Protein AF-A0A2V9PN54-F1 (afdb_monomer)

Structure (mmCIF, N/CA/C/O backbone):
data_AF-A0A2V9PN54-F1
#
_entry.id   AF-A0A2V9PN54-F1
#
loop_
_atom_site.group_PDB
_atom_site.id
_atom_site.type_symbol
_atom_site.label_atom_id
_atom_site.label_alt_id
_atom_site.label_comp_id
_atom_site.label_asym_id
_atom_site.label_entity_id
_atom_site.label_seq_id
_atom_site.pdbx_PDB_ins_code
_atom_site.Cartn_x
_atom_site.Cartn_y
_atom_site.Cartn_z
_atom_site.occupancy
_atom_site.B_iso_or_equiv
_atom_site.auth_seq_id
_atom_site.auth_comp_id
_atom_site.auth_asym_id
_atom_site.auth_atom_id
_atom_site.pdbx_PDB_model_num
ATOM 1 N N . MET A 1 1 ? 3.071 -21.929 -2.425 1.00 43.84 1 MET A N 1
ATOM 2 C CA . MET A 1 1 ? 3.058 -20.735 -3.298 1.00 43.84 1 MET A CA 1
ATOM 3 C C . MET A 1 1 ? 2.164 -19.712 -2.621 1.00 43.84 1 MET A C 1
ATOM 5 O O . MET A 1 1 ? 1.009 -20.038 -2.383 1.00 43.84 1 MET A O 1
ATOM 9 N N . ALA A 1 2 ? 2.697 -18.571 -2.175 1.00 56.44 2 ALA A N 1
ATOM 10 C CA . ALA A 1 2 ? 1.867 -17.542 -1.547 1.00 56.44 2 ALA A CA 1
ATOM 11 C C . ALA A 1 2 ? 0.874 -17.010 -2.589 1.00 56.44 2 ALA A C 1
ATOM 13 O O . ALA A 1 2 ? 1.281 -16.698 -3.708 1.00 56.44 2 ALA A O 1
ATOM 14 N N . ALA A 1 3 ? -0.415 -16.968 -2.248 1.00 66.06 3 ALA A N 1
ATOM 15 C CA . ALA A 1 3 ? -1.425 -16.405 -3.129 1.00 66.06 3 ALA A CA 1
ATOM 16 C C . ALA A 1 3 ? -1.090 -14.927 -3.370 1.00 66.06 3 ALA A C 1
ATOM 18 O O . ALA A 1 3 ? -0.998 -14.147 -2.421 1.00 66.06 3 ALA A O 1
ATOM 19 N N . LEU A 1 4 ? -0.871 -14.561 -4.634 1.00 72.25 4 LEU A N 1
ATOM 20 C CA . LEU A 1 4 ? -0.817 -13.167 -5.058 1.00 72.25 4 LEU A CA 1
ATOM 21 C C . LEU A 1 4 ? -2.152 -12.546 -4.621 1.00 72.25 4 LEU A C 1
ATOM 23 O O . LEU A 1 4 ? -3.204 -13.101 -4.933 1.00 72.25 4 LEU A O 1
ATOM 27 N N . GLY A 1 5 ? -2.114 -11.502 -3.793 1.00 82.88 5 GLY A N 1
ATOM 28 C CA . GLY A 1 5 ? -3.322 -10.930 -3.192 1.00 82.88 5 GLY A CA 1
ATOM 29 C C . GLY A 1 5 ? -4.395 -10.542 -4.222 1.00 82.88 5 GLY A C 1
ATOM 30 O O . GLY A 1 5 ? -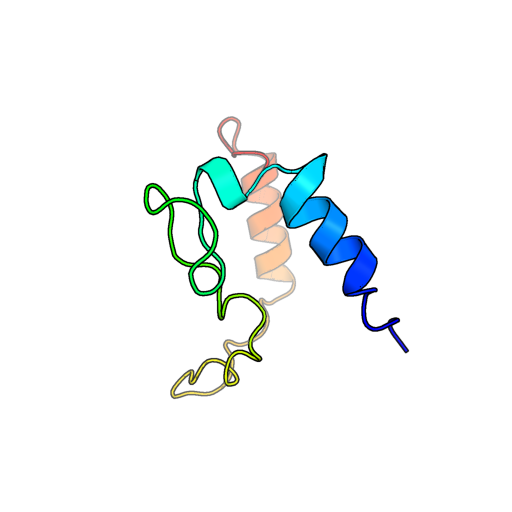4.115 -10.369 -5.404 1.00 82.88 5 GLY A O 1
ATOM 31 N N . ASP A 1 6 ? -5.635 -10.383 -3.759 1.00 91.88 6 ASP A N 1
ATOM 32 C CA . ASP A 1 6 ? -6.772 -9.971 -4.592 1.00 91.88 6 ASP A CA 1
ATOM 33 C C . ASP A 1 6 ? -6.787 -8.442 -4.773 1.00 91.88 6 ASP A C 1
ATOM 35 O O . ASP A 1 6 ? -7.020 -7.690 -3.819 1.00 91.88 6 ASP A O 1
ATOM 39 N N . ALA A 1 7 ? -6.540 -7.986 -6.004 1.00 90.88 7 ALA A N 1
ATOM 40 C CA . ALA A 1 7 ? -6.489 -6.567 -6.348 1.00 90.88 7 ALA A CA 1
ATOM 41 C C . ALA A 1 7 ? -7.840 -5.854 -6.162 1.00 90.88 7 ALA A C 1
ATOM 43 O O . ALA A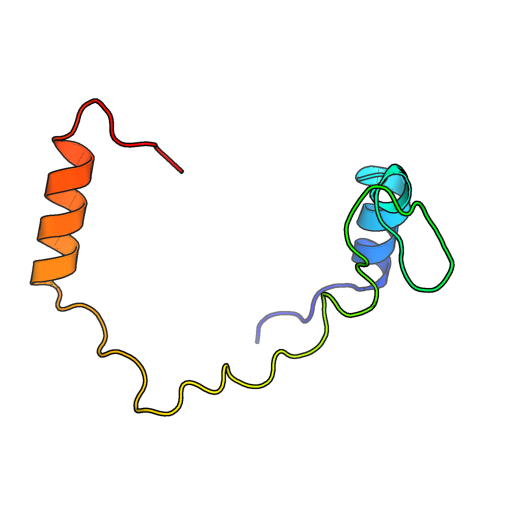 1 7 ? -7.869 -4.729 -5.663 1.00 90.88 7 ALA A O 1
ATOM 44 N N . SER A 1 8 ? -8.958 -6.508 -6.488 1.00 94.56 8 SER A N 1
ATOM 45 C CA . SER A 1 8 ? -10.301 -5.935 -6.335 1.00 94.56 8 SER A CA 1
ATOM 46 C C . SER A 1 8 ? -10.645 -5.734 -4.864 1.00 94.56 8 SER A C 1
ATOM 48 O O . SER A 1 8 ? -11.158 -4.685 -4.465 1.00 94.56 8 SER A O 1
ATOM 50 N N . ARG A 1 9 ? -10.289 -6.705 -4.018 1.00 95.44 9 ARG A N 1
ATOM 51 C CA . ARG A 1 9 ? -10.422 -6.557 -2.566 1.00 95.44 9 ARG A CA 1
ATOM 52 C C . ARG A 1 9 ? -9.524 -5.438 -2.029 1.00 95.44 9 ARG A C 1
ATOM 54 O O . ARG A 1 9 ? -9.950 -4.707 -1.136 1.00 95.44 9 ARG A O 1
ATOM 61 N N . GLY A 1 10 ? -8.310 -5.295 -2.561 1.00 93.50 10 GLY A N 1
ATOM 62 C CA . GLY A 1 10 ? -7.393 -4.204 -2.219 1.00 93.50 10 GLY A CA 1
ATOM 63 C C . GLY A 1 10 ? -7.968 -2.825 -2.552 1.00 93.50 10 GLY A C 1
ATOM 64 O O . GLY A 1 10 ? -7.952 -1.936 -1.701 1.00 93.50 10 GLY A O 1
ATOM 65 N N . GLN A 1 11 ? -8.558 -2.672 -3.738 1.00 94.06 11 GLN A N 1
ATOM 66 C CA . GLN A 1 11 ? -9.215 -1.432 -4.152 1.00 94.06 11 GLN A CA 1
ATOM 67 C C . GLN A 1 11 ? -10.371 -1.058 -3.212 1.00 94.06 11 GLN A C 1
ATOM 69 O O . GLN A 1 11 ? -10.426 0.072 -2.736 1.00 94.06 11 GLN A O 1
ATOM 74 N N . ALA A 1 12 ? -11.239 -2.008 -2.848 1.00 96.88 12 ALA A N 1
ATOM 75 C CA . ALA A 1 12 ? -12.337 -1.742 -1.912 1.00 96.88 12 ALA A CA 1
ATOM 76 C C . ALA A 1 12 ? -11.844 -1.288 -0.524 1.00 96.88 12 ALA A C 1
ATOM 78 O O . ALA A 1 12 ? -12.506 -0.502 0.162 1.00 96.88 12 ALA A O 1
ATOM 79 N N . ILE A 1 13 ? -10.677 -1.771 -0.091 1.00 96.31 13 ILE A N 1
ATOM 80 C CA . ILE A 1 13 ? -10.047 -1.298 1.143 1.00 96.31 13 ILE A CA 1
ATOM 81 C C . ILE A 1 13 ? -9.536 0.134 0.965 1.00 96.31 13 ILE A C 1
ATOM 83 O O . ILE A 1 13 ? -9.829 0.965 1.816 1.00 96.31 13 ILE A O 1
ATOM 87 N N . LEU A 1 14 ? -8.826 0.434 -0.124 1.00 95.94 14 LEU A N 1
ATOM 88 C CA . LEU A 1 14 ? -8.281 1.767 -0.403 1.00 95.94 14 LEU A CA 1
ATOM 89 C C . LEU A 1 14 ? -9.383 2.835 -0.498 1.00 95.94 14 LEU A C 1
ATOM 91 O O . LEU A 1 14 ? -9.289 3.888 0.132 1.00 95.94 14 LEU A O 1
ATOM 95 N N . GLU A 1 15 ? -10.419 2.561 -1.288 1.00 95.56 15 GLU A N 1
ATOM 96 C CA . GLU A 1 15 ? -11.444 3.543 -1.646 1.00 95.56 15 GLU A CA 1
ATOM 97 C C . GLU A 1 15 ? -12.510 3.684 -0.561 1.00 95.56 15 GLU A C 1
ATOM 99 O O . GLU A 1 15 ? -12.911 4.799 -0.239 1.00 95.56 15 GLU A O 1
ATOM 104 N N . VAL A 1 16 ? -12.953 2.567 0.029 1.00 95.69 16 VAL A N 1
ATOM 105 C CA . VAL A 1 16 ? -14.132 2.558 0.907 1.00 95.69 16 VAL A CA 1
ATOM 106 C C . VAL A 1 16 ? -13.752 2.362 2.366 1.00 95.69 16 VAL A C 1
ATOM 108 O O . VAL A 1 16 ? -14.027 3.223 3.195 1.00 95.69 16 VAL A O 1
ATOM 111 N N . LYS A 1 17 ? -13.132 1.230 2.718 1.00 97.69 17 LYS A N 1
ATOM 112 C CA . LYS A 1 17 ? -12.931 0.890 4.141 1.00 97.69 17 LYS A CA 1
ATOM 113 C C . LYS A 1 17 ? -11.892 1.779 4.821 1.00 97.69 17 LYS A C 1
ATO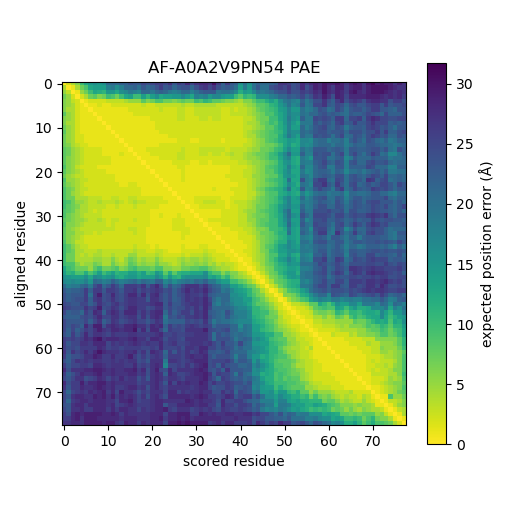M 115 O O . LYS A 1 17 ? -12.083 2.172 5.965 1.00 97.69 17 LYS A O 1
ATOM 120 N N . GLY A 1 18 ? -10.792 2.050 4.130 1.00 96.19 18 GLY A N 1
ATOM 121 C CA . GLY A 1 18 ? -9.673 2.851 4.614 1.00 96.19 18 GLY A CA 1
ATOM 122 C C . GLY A 1 18 ? -9.773 4.326 4.243 1.00 96.19 18 GLY A C 1
ATOM 123 O O . GLY A 1 18 ? -9.040 5.124 4.818 1.00 96.19 18 GLY A O 1
ATOM 124 N N . GLN A 1 19 ? -10.658 4.686 3.302 1.00 97.62 19 GLN A N 1
ATOM 125 C CA . GLN A 1 19 ? -10.852 6.056 2.805 1.00 97.62 19 GLN A CA 1
ATOM 126 C C . GLN A 1 19 ? -9.527 6.773 2.500 1.00 97.62 19 GLN A C 1
ATOM 128 O O . GLN A 1 19 ? -9.352 7.963 2.769 1.00 97.62 19 GLN A O 1
ATOM 133 N N . CYS A 1 20 ? -8.559 6.039 1.949 1.00 97.81 20 CYS A N 1
ATOM 134 C CA . CYS A 1 20 ? -7.191 6.519 1.783 1.00 97.81 20 CYS A CA 1
ATOM 135 C C . CYS A 1 20 ? -7.137 7.730 0.843 1.00 97.81 20 CYS A C 1
ATOM 137 O O . CYS A 1 20 ? -6.281 8.600 1.002 1.00 97.81 20 CYS A O 1
ATOM 139 N N . LEU A 1 21 ? -8.093 7.813 -0.090 1.00 97.69 21 LEU A N 1
ATOM 140 C CA . LEU A 1 21 ? -8.220 8.900 -1.058 1.00 97.69 21 LEU A CA 1
ATOM 141 C C . LEU A 1 21 ? -8.596 10.259 -0.436 1.00 97.69 21 LEU A C 1
ATOM 143 O O . LEU A 1 21 ? -8.418 11.290 -1.083 1.00 97.69 21 LEU A O 1
ATOM 147 N N . ASN A 1 22 ? -9.038 10.292 0.828 1.00 98.25 22 ASN A N 1
ATOM 148 C CA . ASN A 1 22 ? -9.271 11.548 1.552 1.00 98.25 22 ASN A CA 1
ATOM 149 C C . ASN A 1 22 ? -7.967 12.328 1.783 1.00 98.25 22 ASN A C 1
ATOM 151 O O . ASN A 1 22 ? -7.980 13.558 1.845 1.00 98.25 22 ASN A O 1
ATOM 155 N N . CYS A 1 23 ? -6.836 11.623 1.881 1.00 98.38 23 CYS A N 1
ATOM 156 C CA . CYS A 1 23 ? -5.519 12.228 2.086 1.00 98.38 23 CYS A CA 1
ATOM 157 C C . CYS A 1 23 ? -4.587 12.006 0.894 1.00 98.38 23 CYS A C 1
ATOM 159 O O . CYS A 1 23 ? -3.863 12.920 0.509 1.00 98.38 23 CYS A O 1
ATOM 161 N N . HIS A 1 24 ? -4.609 10.816 0.307 1.00 98.38 24 HIS A N 1
ATOM 162 C CA . HIS A 1 24 ? -3.710 10.413 -0.766 1.00 98.38 24 HIS A CA 1
ATOM 163 C C . HIS A 1 24 ? -4.396 10.442 -2.130 1.00 98.38 24 HIS A C 1
ATOM 165 O O . HIS A 1 24 ? -5.621 10.486 -2.218 1.00 98.38 24 HIS A O 1
ATOM 171 N N . ARG A 1 25 ? -3.602 10.329 -3.198 1.00 97.62 25 ARG A N 1
ATOM 172 C CA . ARG A 1 25 ? -4.113 10.108 -4.554 1.00 97.62 25 ARG A CA 1
ATOM 173 C C . ARG A 1 25 ? -3.579 8.831 -5.190 1.00 97.62 25 ARG A C 1
ATOM 175 O O . ARG A 1 25 ? -2.496 8.364 -4.831 1.00 97.62 25 ARG A O 1
ATOM 182 N N . VAL A 1 26 ? -4.327 8.327 -6.169 1.00 96.19 26 VAL A N 1
ATOM 183 C CA . VAL A 1 26 ? -3.925 7.293 -7.131 1.00 96.19 26 VAL A CA 1
ATOM 184 C C . VAL A 1 26 ? -4.309 7.784 -8.527 1.00 96.19 26 VAL A C 1
ATOM 186 O O . VAL A 1 26 ? -5.484 8.016 -8.814 1.00 96.19 26 VAL A O 1
ATOM 189 N N . GLY A 1 27 ? -3.317 7.986 -9.391 1.00 94.19 27 GLY A N 1
ATOM 190 C CA . GLY A 1 27 ? -3.489 8.711 -10.645 1.00 94.19 27 GLY A CA 1
ATOM 191 C C . GLY A 1 27 ? -3.994 10.130 -10.381 1.00 94.19 27 GLY A C 1
ATOM 192 O O . GLY A 1 27 ? -3.388 10.892 -9.626 1.00 94.19 27 GLY A O 1
ATOM 193 N N . GLU A 1 28 ? -5.129 10.471 -10.984 1.00 95.44 28 GLU A N 1
ATOM 194 C CA . GLU A 1 28 ? -5.785 11.770 -10.794 1.00 95.44 28 GLU A CA 1
ATOM 195 C C . GLU A 1 28 ? -6.831 11.775 -9.668 1.00 95.44 28 GLU A C 1
ATOM 197 O O . GLU A 1 28 ? -7.359 12.834 -9.336 1.00 95.44 28 GLU A O 1
ATOM 202 N N . ASN A 1 29 ? -7.126 10.624 -9.055 1.00 96.56 29 ASN A N 1
ATOM 203 C CA . ASN A 1 29 ? -8.186 10.502 -8.058 1.00 96.56 29 ASN A CA 1
ATOM 204 C C . ASN A 1 29 ? -7.655 10.668 -6.627 1.00 96.56 29 ASN A C 1
ATOM 206 O O . ASN A 1 29 ? -6.677 10.017 -6.261 1.00 96.56 29 ASN A O 1
ATOM 210 N N . GLY A 1 30 ? -8.338 11.469 -5.806 1.00 96.69 30 GLY A N 1
ATOM 211 C CA . GLY A 1 30 ? -8.031 11.686 -4.390 1.00 96.69 30 GLY A CA 1
ATOM 212 C C . GLY A 1 30 ? -7.351 13.023 -4.076 1.00 96.69 30 GLY A C 1
ATOM 213 O O . GLY A 1 30 ? -7.278 13.937 -4.899 1.00 96.69 30 GLY A O 1
ATOM 214 N N . SER A 1 31 ? -6.876 13.147 -2.840 1.00 97.25 31 SER A N 1
ATOM 215 C CA . SER A 1 31 ? -6.311 14.374 -2.275 1.00 97.25 31 SER A CA 1
ATOM 216 C C . SER A 1 31 ? -4.789 14.476 -2.447 1.00 97.25 31 SER A C 1
ATOM 218 O O . SER A 1 31 ? -4.096 13.515 -2.780 1.00 97.25 31 SER A O 1
ATOM 220 N N . ARG A 1 32 ? -4.247 15.678 -2.225 1.00 96.75 32 ARG A N 1
ATOM 221 C CA . ARG A 1 32 ? -2.802 15.980 -2.270 1.00 96.75 32 ARG A CA 1
ATOM 222 C C . ARG A 1 32 ? -2.212 16.317 -0.897 1.00 96.75 32 ARG A C 1
ATOM 224 O O . ARG A 1 32 ? -1.102 16.834 -0.833 1.00 96.75 32 ARG A O 1
ATOM 231 N N . VAL A 1 33 ? -2.952 16.055 0.181 1.00 98.25 33 VAL A N 1
ATOM 232 C CA . VAL A 1 33 ? -2.480 16.255 1.562 1.00 98.25 33 VAL A CA 1
ATOM 233 C C . VAL A 1 33 ? -1.354 15.273 1.895 1.00 98.25 33 VAL A C 1
ATOM 235 O O . VAL A 1 33 ? -0.356 15.653 2.500 1.00 98.25 33 VAL A O 1
ATOM 238 N N . GLY A 1 34 ? -1.513 14.014 1.488 1.00 95.94 34 GLY A N 1
ATOM 239 C CA . GLY A 1 34 ? -0.538 12.944 1.652 1.00 95.94 34 GLY A CA 1
ATOM 240 C C . GLY A 1 34 ? 0.256 12.647 0.371 1.00 95.94 34 GLY A C 1
ATOM 241 O O . GLY A 1 34 ? -0.105 13.105 -0.718 1.00 95.94 34 GLY A O 1
ATOM 242 N N . PRO A 1 35 ? 1.333 11.845 0.480 1.00 96.19 35 PRO A N 1
ATOM 243 C CA . PRO A 1 35 ? 2.102 11.360 -0.665 1.00 96.19 35 PRO A CA 1
ATOM 24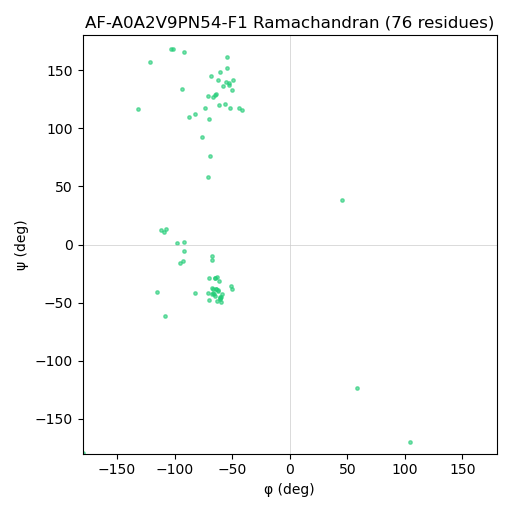4 C C . PRO A 1 35 ? 1.262 10.643 -1.729 1.00 96.19 35 PRO A C 1
ATOM 246 O O . PRO A 1 35 ? 0.254 10.006 -1.431 1.00 96.19 35 PRO A O 1
ATOM 249 N N . ASP A 1 36 ? 1.721 10.691 -2.975 1.00 96.31 36 ASP A N 1
ATOM 250 C CA . ASP A 1 36 ? 1.101 9.980 -4.094 1.00 96.31 36 ASP A CA 1
ATOM 251 C C . ASP A 1 36 ? 1.328 8.460 -3.981 1.00 96.31 36 ASP A C 1
ATOM 253 O O . ASP A 1 36 ? 2.465 8.007 -3.834 1.00 96.31 36 ASP A O 1
ATOM 257 N N . LEU A 1 37 ? 0.251 7.673 -4.058 1.00 96.00 37 LEU A N 1
ATOM 258 C CA . LEU A 1 37 ? 0.288 6.213 -3.942 1.00 96.00 37 LEU A CA 1
ATOM 259 C C . LEU A 1 37 ? 0.279 5.493 -5.296 1.00 96.00 37 LEU A C 1
ATOM 261 O O . LEU A 1 37 ? 0.339 4.267 -5.321 1.00 96.00 37 LEU A O 1
ATOM 265 N N . THR A 1 38 ? 0.260 6.212 -6.421 1.00 95.44 38 THR A N 1
ATOM 266 C CA . THR A 1 38 ? 0.138 5.637 -7.777 1.00 95.44 38 THR A CA 1
ATOM 267 C C . THR A 1 38 ? 1.129 4.504 -8.051 1.00 95.44 38 THR A C 1
ATOM 269 O O . THR A 1 38 ? 0.778 3.511 -8.681 1.00 95.44 38 THR A O 1
ATOM 272 N N . ALA A 1 39 ? 2.361 4.626 -7.555 1.00 92.12 39 ALA A N 1
ATOM 273 C CA . ALA A 1 39 ? 3.428 3.655 -7.791 1.00 92.12 39 ALA A CA 1
ATOM 274 C C . ALA A 1 39 ? 3.805 2.834 -6.545 1.00 92.12 39 ALA A C 1
ATOM 276 O O . ALA A 1 39 ? 4.816 2.137 -6.559 1.00 92.12 39 ALA A O 1
ATOM 277 N N . ILE A 1 40 ? 3.030 2.899 -5.455 1.00 87.94 40 ILE A N 1
ATOM 278 C CA . ILE A 1 40 ? 3.455 2.330 -4.163 1.00 87.94 40 ILE A CA 1
ATOM 279 C C . ILE A 1 40 ? 3.609 0.802 -4.193 1.00 87.94 40 ILE A C 1
ATOM 281 O O . ILE A 1 40 ? 4.433 0.251 -3.466 1.00 87.94 40 ILE A O 1
ATOM 285 N N . GLY A 1 41 ? 2.840 0.129 -5.054 1.00 80.44 41 GLY A N 1
ATOM 286 C CA . GLY A 1 41 ? 2.900 -1.317 -5.274 1.00 80.44 41 GLY A CA 1
ATOM 287 C C . GLY A 1 41 ? 3.851 -1.749 -6.392 1.00 80.44 41 GLY A C 1
ATOM 288 O O . GLY A 1 41 ? 3.918 -2.940 -6.692 1.00 80.44 41 GLY A O 1
ATOM 289 N N . ALA A 1 42 ? 4.564 -0.814 -7.033 1.00 83.69 42 ALA A N 1
ATOM 290 C CA . ALA A 1 42 ? 5.515 -1.162 -8.079 1.00 83.69 42 ALA A CA 1
ATOM 291 C C . ALA A 1 42 ? 6.633 -2.045 -7.497 1.00 83.69 42 ALA A C 1
ATOM 293 O O . ALA A 1 42 ? 7.088 -1.788 -6.373 1.00 83.69 42 ALA A O 1
ATOM 294 N N . PRO A 1 43 ? 7.107 -3.066 -8.241 1.00 75.19 43 PRO A N 1
ATOM 295 C CA . PRO A 1 43 ? 8.281 -3.824 -7.847 1.00 75.19 43 PRO A CA 1
ATOM 296 C C . PRO A 1 43 ? 9.402 -2.838 -7.567 1.00 75.19 43 PRO A C 1
ATOM 298 O O . PRO A 1 43 ? 9.821 -2.083 -8.448 1.00 75.19 43 PRO A O 1
ATOM 301 N N . ARG A 1 44 ? 9.872 -2.810 -6.322 1.00 67.62 44 ARG A N 1
ATOM 302 C CA . ARG A 1 44 ? 11.068 -2.039 -6.022 1.00 67.62 44 ARG A CA 1
ATOM 303 C C . ARG A 1 44 ? 12.179 -2.729 -6.811 1.00 67.62 44 ARG A C 1
ATOM 305 O O . ARG A 1 44 ? 12.294 -3.953 -6.677 1.00 67.62 44 ARG A O 1
ATOM 312 N N . PRO A 1 45 ? 12.982 -2.015 -7.625 1.00 66.12 45 PRO A N 1
ATOM 313 C CA . PRO A 1 45 ? 14.242 -2.604 -8.047 1.00 66.12 45 PRO A CA 1
ATOM 314 C C . PRO A 1 45 ? 14.904 -3.101 -6.766 1.00 66.12 45 PRO A C 1
ATOM 316 O O . PRO A 1 45 ? 14.838 -2.389 -5.755 1.00 66.12 45 PRO A O 1
ATOM 319 N N . ALA A 1 46 ? 15.416 -4.340 -6.778 1.00 64.56 46 ALA A N 1
ATOM 320 C CA . ALA A 1 46 ? 16.174 -4.874 -5.651 1.00 64.56 46 ALA A CA 1
ATOM 321 C C . ALA A 1 46 ? 17.068 -3.732 -5.197 1.00 64.56 46 ALA A C 1
ATOM 323 O O . ALA A 1 46 ? 17.787 -3.206 -6.051 1.00 64.56 46 ALA A O 1
ATOM 324 N N . ALA A 1 47 ? 16.847 -3.238 -3.966 1.00 60.47 47 ALA A N 1
ATOM 325 C CA . ALA A 1 47 ? 17.446 -1.990 -3.519 1.00 60.47 47 ALA A CA 1
ATOM 326 C C . ALA A 1 47 ? 18.893 -2.046 -3.977 1.00 60.47 47 ALA A C 1
ATOM 328 O O . ALA A 1 47 ? 19.570 -3.022 -3.647 1.00 60.47 47 ALA A O 1
ATOM 329 N N . VAL A 1 48 ? 19.299 -1.122 -4.855 1.00 54.62 48 VAL A N 1
ATOM 330 C CA . VAL A 1 48 ? 20.668 -1.081 -5.368 1.00 54.62 48 VAL A CA 1
ATOM 331 C C . VAL A 1 48 ? 21.536 -0.671 -4.193 1.00 54.62 48 VAL A C 1
ATOM 333 O O . VAL A 1 48 ? 21.920 0.477 -4.012 1.00 54.62 48 VAL A O 1
ATOM 336 N N . PHE A 1 49 ? 21.758 -1.635 -3.316 1.00 56.47 49 PHE A N 1
ATOM 337 C CA . PHE A 1 49 ? 22.827 -1.649 -2.374 1.00 56.47 49 PHE A CA 1
ATOM 338 C C . PHE A 1 49 ? 24.049 -1.861 -3.256 1.00 56.47 49 PHE A C 1
ATOM 340 O O . PHE A 1 49 ? 24.212 -2.917 -3.867 1.00 56.47 49 PHE A O 1
ATOM 347 N N . PHE A 1 50 ? 24.858 -0.817 -3.414 1.00 66.00 50 PHE A N 1
ATOM 348 C CA . PHE A 1 50 ? 26.127 -0.883 -4.133 1.00 66.00 50 PHE A CA 1
ATOM 349 C C . PHE A 1 50 ? 27.155 -1.685 -3.308 1.00 66.00 50 PHE A C 1
ATOM 351 O O . PHE A 1 50 ? 28.203 -1.172 -2.927 1.00 66.00 50 PHE A O 1
ATOM 358 N N . GLY A 1 51 ? 26.835 -2.939 -2.979 1.00 62.59 51 GLY A N 1
ATOM 359 C CA . GLY A 1 51 ? 27.662 -3.834 -2.179 1.00 62.59 51 GLY A CA 1
ATOM 360 C C . GLY A 1 51 ? 27.033 -5.225 -1.982 1.00 62.59 51 GLY A C 1
ATOM 361 O O . GLY A 1 51 ? 25.958 -5.514 -2.506 1.00 62.59 51 GLY A O 1
ATOM 362 N N . PRO A 1 52 ? 27.698 -6.127 -1.250 1.00 60.00 52 PRO A N 1
ATOM 363 C CA . PRO A 1 52 ? 27.097 -7.388 -0.824 1.00 60.00 52 PRO A CA 1
ATOM 364 C C . PRO A 1 52 ? 25.990 -7.120 0.209 1.00 60.00 52 PRO A C 1
ATOM 366 O O . PRO A 1 52 ? 26.154 -6.207 1.017 1.00 60.00 52 PRO A O 1
ATOM 369 N N . PRO A 1 53 ? 24.885 -7.892 0.236 1.00 62.56 53 PRO A N 1
ATOM 370 C CA . PRO A 1 53 ? 23.871 -7.740 1.280 1.00 62.56 53 PRO A CA 1
ATOM 371 C C . PRO A 1 53 ? 24.547 -7.729 2.661 1.00 62.56 53 PRO A C 1
ATOM 373 O O . PRO A 1 53 ? 25.518 -8.473 2.850 1.00 62.56 53 PRO A O 1
ATOM 376 N N . PRO A 1 54 ? 24.083 -6.896 3.616 1.00 67.31 54 PRO A N 1
ATOM 377 C CA . PRO A 1 54 ? 24.655 -6.912 4.953 1.00 67.31 54 PRO A CA 1
ATOM 378 C C . PRO A 1 54 ? 24.624 -8.353 5.476 1.00 67.31 54 PRO A C 1
ATOM 380 O O . PRO A 1 54 ? 23.628 -9.056 5.253 1.00 67.31 54 PRO A O 1
ATOM 383 N N . PRO A 1 55 ? 25.704 -8.828 6.122 1.00 76.00 55 PRO A N 1
ATOM 384 C CA . PRO A 1 55 ? 25.706 -10.165 6.684 1.00 76.00 55 PRO A CA 1
ATOM 385 C C . PRO A 1 55 ? 24.520 -10.293 7.637 1.00 76.00 55 PRO A C 1
ATOM 387 O O . PRO A 1 55 ? 24.200 -9.356 8.375 1.00 76.00 55 PRO A O 1
ATOM 390 N N . ALA A 1 56 ? 23.862 -11.453 7.613 1.00 79.44 56 ALA A N 1
ATOM 391 C CA . ALA A 1 56 ? 22.834 -11.745 8.598 1.00 79.44 56 ALA A CA 1
ATOM 392 C C . ALA A 1 56 ? 23.420 -11.535 10.008 1.00 79.44 56 ALA A C 1
ATOM 394 O O . ALA A 1 56 ? 24.583 -11.896 10.239 1.00 79.44 56 ALA A O 1
ATOM 395 N N . PRO A 1 57 ? 22.661 -10.944 10.949 1.00 81.44 57 PRO A N 1
ATOM 396 C CA . PRO A 1 57 ? 23.149 -10.770 12.306 1.00 81.44 57 PRO A CA 1
ATOM 397 C C . PRO A 1 57 ? 23.521 -12.133 12.893 1.00 81.44 57 PRO A C 1
ATOM 399 O O . PRO A 1 57 ? 22.795 -13.117 12.732 1.00 81.44 57 PRO A O 1
ATOM 402 N N . ALA A 1 58 ? 24.663 -12.196 13.579 1.00 89.94 58 ALA A N 1
ATOM 403 C CA . ALA A 1 58 ? 25.054 -13.412 14.277 1.00 89.94 58 ALA A CA 1
ATOM 404 C C . ALA A 1 58 ? 23.995 -13.758 15.344 1.00 89.94 58 ALA A C 1
ATOM 406 O O . ALA A 1 58 ? 23.443 -12.839 15.957 1.00 89.94 58 ALA A O 1
ATOM 407 N N . PRO A 1 59 ? 23.753 -15.045 15.655 1.00 90.50 59 PRO A N 1
ATOM 408 C CA . PRO A 1 59 ? 22.837 -15.433 16.731 1.00 90.50 59 PRO A CA 1
ATOM 409 C C . PRO A 1 59 ? 23.125 -14.716 18.061 1.00 90.50 59 PRO A C 1
ATOM 411 O O . PRO A 1 59 ? 22.201 -14.312 18.760 1.00 90.50 59 PRO A O 1
ATOM 414 N N . ALA A 1 60 ? 24.404 -14.466 18.368 1.00 90.88 60 ALA A N 1
ATOM 415 C CA . ALA A 1 60 ? 24.816 -13.698 19.543 1.00 90.88 60 ALA A CA 1
ATOM 416 C C . ALA A 1 60 ? 24.319 -12.240 19.521 1.00 90.88 60 ALA A C 1
ATOM 418 O O . ALA A 1 60 ? 23.877 -11.729 20.548 1.00 90.88 60 ALA A O 1
ATOM 419 N N . ALA A 1 61 ? 24.337 -11.586 18.356 1.00 88.81 61 ALA A N 1
ATOM 420 C CA . ALA A 1 61 ? 23.845 -10.218 18.204 1.00 88.81 61 ALA A CA 1
ATOM 421 C C . ALA A 1 61 ? 22.323 -10.146 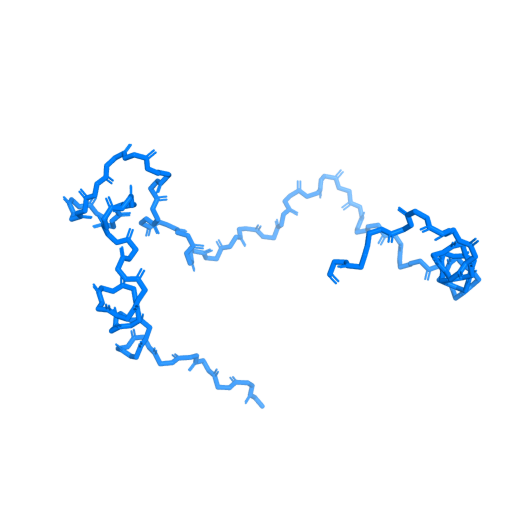18.402 1.00 88.81 61 ALA A C 1
ATOM 423 O O . ALA A 1 61 ? 21.830 -9.223 19.046 1.00 88.81 61 ALA A O 1
ATOM 424 N N . ILE A 1 62 ? 21.590 -11.157 17.923 1.00 88.81 62 ILE A N 1
ATOM 425 C CA . ILE A 1 62 ? 20.139 -11.275 18.126 1.00 88.81 62 ILE A CA 1
ATOM 426 C C . ILE A 1 62 ? 19.819 -11.420 19.618 1.00 88.81 62 ILE A C 1
ATOM 428 O O . ILE A 1 62 ? 18.982 -10.687 20.143 1.00 88.81 62 ILE A O 1
ATOM 432 N N . VAL A 1 63 ? 20.511 -12.327 20.319 1.00 91.25 63 VAL A N 1
ATOM 433 C CA . VAL A 1 6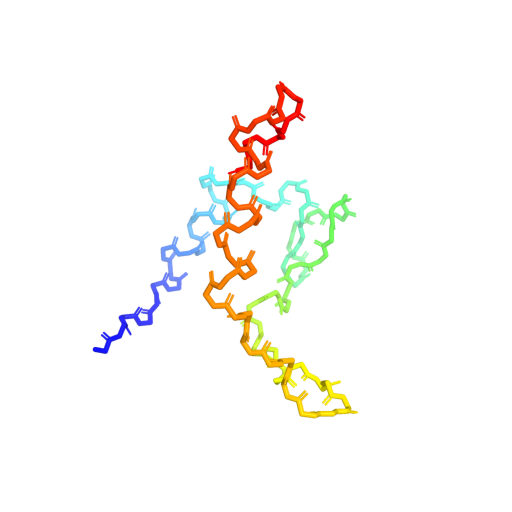3 ? 20.322 -12.540 21.765 1.00 91.25 63 VAL A CA 1
ATOM 434 C C . VAL A 1 63 ? 20.620 -11.263 22.546 1.00 91.25 63 VAL A C 1
ATOM 436 O O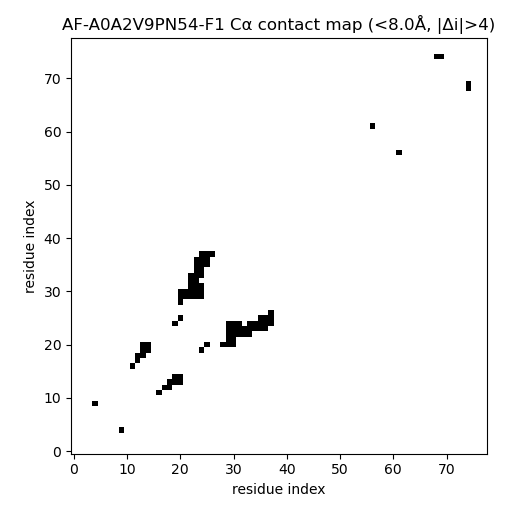 . VAL A 1 63 ? 19.829 -10.872 23.400 1.00 91.25 63 VAL A O 1
ATOM 439 N N . GLN A 1 64 ? 21.716 -10.576 22.225 1.00 90.19 64 GLN A N 1
ATOM 440 C CA . GLN A 1 64 ? 22.112 -9.353 22.917 1.00 90.19 64 GLN A CA 1
ATOM 441 C C . GLN A 1 64 ? 21.124 -8.200 22.684 1.00 90.19 64 GLN A C 1
ATOM 443 O O . GLN A 1 64 ? 20.825 -7.448 23.613 1.00 90.19 64 GLN A O 1
ATOM 448 N N . GLN A 1 65 ? 20.588 -8.066 21.467 1.00 86.62 65 GLN A N 1
ATOM 449 C CA . GLN A 1 65 ? 19.563 -7.072 21.149 1.00 86.62 65 GLN A CA 1
ATOM 450 C C . GLN A 1 65 ? 18.251 -7.361 21.889 1.00 86.62 65 GLN A C 1
ATOM 452 O O . GLN A 1 65 ? 17.660 -6.445 22.458 1.00 86.62 65 GLN A O 1
ATOM 457 N N . LEU A 1 66 ? 17.833 -8.628 21.949 1.00 87.75 66 LEU A N 1
ATOM 458 C CA . LEU A 1 66 ? 16.634 -9.039 22.678 1.00 87.75 66 LEU A CA 1
ATOM 459 C C . LEU A 1 66 ? 16.786 -8.815 24.188 1.00 87.75 66 LEU A C 1
ATOM 461 O O . LEU A 1 66 ? 15.889 -8.273 24.824 1.00 87.75 66 LEU A O 1
ATOM 465 N N . GLN A 1 67 ? 17.939 -9.173 24.756 1.00 91.38 67 GLN A N 1
ATOM 466 C CA . GLN A 1 67 ? 18.249 -8.914 26.163 1.00 91.38 67 GLN A CA 1
ATOM 467 C C . GLN A 1 67 ? 18.203 -7.419 26.482 1.00 91.38 67 GLN A C 1
ATOM 469 O O . GLN A 1 67 ? 17.635 -7.039 27.499 1.00 91.38 67 GLN A O 1
ATOM 474 N N . ARG A 1 68 ? 18.755 -6.564 25.610 1.00 88.12 68 ARG A N 1
ATOM 475 C CA . ARG A 1 68 ? 18.663 -5.108 25.780 1.00 88.12 68 ARG A CA 1
ATOM 476 C C . ARG A 1 68 ? 17.221 -4.615 25.769 1.00 88.12 68 ARG A C 1
ATOM 478 O O . ARG A 1 68 ? 16.862 -3.857 26.658 1.00 88.12 68 ARG A O 1
ATOM 485 N N . ALA A 1 69 ? 16.411 -5.060 24.811 1.00 85.62 69 AL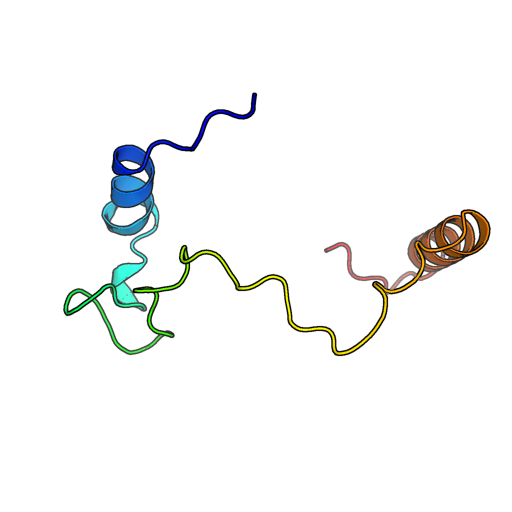A A N 1
ATOM 486 C CA . ALA A 1 69 ? 15.008 -4.658 24.723 1.00 85.62 69 ALA A CA 1
ATOM 487 C C . ALA A 1 69 ? 14.204 -5.093 25.961 1.00 85.62 69 ALA A C 1
ATOM 489 O O . ALA A 1 69 ? 13.421 -4.321 26.488 1.00 85.62 69 ALA A O 1
ATOM 490 N N . LEU A 1 70 ? 14.446 -6.300 26.480 1.00 86.06 70 LEU A N 1
ATOM 491 C CA . LEU A 1 70 ? 13.756 -6.804 27.673 1.00 86.06 70 LEU A CA 1
ATOM 492 C C . LEU A 1 70 ? 14.155 -6.090 28.974 1.00 86.06 70 LEU A C 1
ATOM 494 O O . LEU A 1 70 ? 13.371 -6.069 29.919 1.00 86.06 70 LEU A O 1
ATOM 498 N N . LEU A 1 71 ? 15.381 -5.569 29.052 1.00 86.56 71 LEU A N 1
ATOM 499 C CA . LEU A 1 71 ? 15.925 -4.936 30.258 1.00 86.56 71 LEU A CA 1
ATOM 500 C C . LEU A 1 71 ? 15.765 -3.412 30.265 1.00 86.56 71 LEU A C 1
ATOM 502 O O . LEU A 1 71 ? 15.931 -2.802 31.320 1.00 86.56 71 LEU A O 1
ATOM 506 N N . ASP A 1 72 ? 15.478 -2.798 29.118 1.00 83.88 72 ASP A N 1
ATOM 507 C CA . ASP A 1 72 ? 15.248 -1.361 29.013 1.00 83.88 72 ASP A CA 1
ATOM 508 C C . ASP A 1 72 ? 13.765 -1.033 29.274 1.00 83.88 72 ASP A C 1
ATOM 510 O O . ASP A 1 72 ? 12.916 -1.335 28.427 1.00 83.88 72 ASP A O 1
ATOM 514 N N . PRO A 1 73 ? 13.429 -0.396 30.416 1.00 75.38 73 PRO A N 1
ATOM 515 C CA . PRO A 1 73 ? 12.053 -0.036 30.755 1.00 75.38 73 PRO A CA 1
ATOM 516 C C . PRO A 1 73 ? 11.457 1.041 29.837 1.00 75.38 73 PRO A C 1
ATOM 518 O O . PRO A 1 73 ? 10.256 1.286 29.914 1.00 75.38 73 PRO A O 1
ATOM 521 N N . ASN A 1 74 ? 12.269 1.681 28.987 1.00 80.88 74 ASN A N 1
ATOM 522 C CA . ASN A 1 74 ? 11.828 2.670 28.004 1.00 80.88 74 ASN A CA 1
ATOM 523 C C . ASN A 1 74 ? 11.875 2.139 26.564 1.00 80.88 74 ASN A C 1
ATOM 525 O O . ASN A 1 74 ? 11.789 2.928 25.623 1.00 80.88 74 ASN A O 1
ATOM 529 N N . SER A 1 75 ? 12.033 0.827 26.365 1.00 81.25 75 SER A N 1
ATOM 530 C CA . SER A 1 75 ? 11.970 0.252 25.023 1.00 81.25 75 SER A CA 1
ATOM 531 C C . SER A 1 75 ? 10.558 0.383 24.438 1.00 81.25 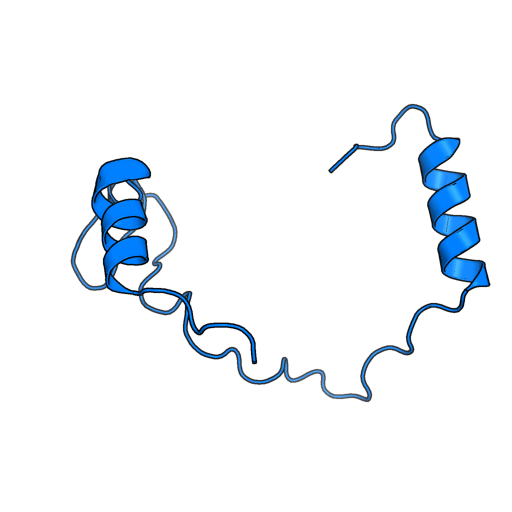75 SER A C 1
ATOM 533 O O . SER A 1 75 ? 9.561 -0.006 25.047 1.00 81.25 75 SER A O 1
ATOM 535 N N . GLU A 1 76 ? 10.464 0.958 23.238 1.00 69.19 76 GLU A N 1
ATOM 536 C CA . GLU A 1 76 ? 9.202 1.077 22.510 1.00 69.19 76 GLU A CA 1
ATOM 537 C C . GLU A 1 76 ? 8.817 -0.303 21.955 1.00 69.19 76 GLU A C 1
ATOM 539 O O . GLU A 1 76 ? 9.546 -0.885 21.147 1.00 69.19 76 GLU A O 1
ATOM 544 N N . VAL A 1 77 ? 7.678 -0.851 22.392 1.00 60.75 77 VAL A N 1
ATOM 545 C CA . VAL A 1 77 ? 7.092 -2.052 21.779 1.00 60.75 77 VAL A CA 1
ATOM 546 C C . VAL A 1 77 ? 6.436 -1.614 20.469 1.00 60.75 77 VAL A C 1
ATOM 548 O O . VAL A 1 77 ? 5.300 -1.143 20.472 1.00 60.75 77 VAL A O 1
ATOM 551 N N . ALA A 1 78 ? 7.195 -1.692 19.375 1.00 54.09 78 ALA A N 1
ATOM 552 C CA . ALA A 1 78 ? 6.698 -1.474 18.016 1.00 54.09 78 ALA A CA 1
ATOM 553 C C . ALA A 1 78 ? 5.840 -2.649 17.521 1.00 54.09 78 ALA A C 1
ATOM 555 O O . ALA A 1 78 ? 6.190 -3.814 17.829 1.00 54.09 78 ALA A O 1
#

pLDDT: mean 84.43, std 14.04, range [43.84, 98.38]

Radius of gyration: 19.67 Å; Cα contacts (8 Å, |Δi|>4): 44; chains: 1; bounding box: 42×37×42 Å

Secondary structure (DSSP, 8-state):
-PPPP-HHHHHHIIIIIS-GGGT-EETTEE-SSSPB-TTTTSPPP----SSSPPPPPPHHHHHHHHHHHHH-TT----

Solvent-accessible surface area (backbone atoms only — not comparable to full-atom values): 5040 Å² total; per-residue (Å²): 130,85,77,78,76,60,64,70,63,50,49,48,36,40,63,62,77,62,41,43,38,75,34,19,21,49,80,89,47,57,29,80,82,38,71,77,48,67,62,70,83,53,82,70,69,75,76,84,61,94,62,78,79,79,75,77,77,50,71,67,55,52,52,52,50,53,50,49,51,75,70,38,94,81,56,79,89,126

Mean predicted aligned error: 13.91 Å

Foldseek 3Di:
DPPPDDVVVVVCCCVPVVVVLCQEDAPPGGHPNDYHCVCVPPPDPPPPPVDDDDPDDDPVRVVVVVVVQVPDPPRDPD

Sequence (78 aa):
MAALGDASRGQAILEVKGQCLNCHRVGENGSRVGPDLTAIGAPRPAAVFFGPPPPAPAPAAIVQQLQRALLDPNSEVA

Nearest PDB structures (foldseek):
  8gth-assembly6_D  TM=8.295E-01  e=7.791E-01  Roseiflexus castenholzii DSM 13941